Protein AF-0000000065937817 (afdb_homodimer)

Organism: Escherichia coli (strain K12) (NCBI:txid83333)

Foldseek 3Di:
DPPDDDDDDLQSVLVVLVVLCVVVVHDLCRLCVQQPHDSVLNVCSNVPVPPPDPVSVVSSCVSSVHDDDDDDPPPPPVPPPPPPPPPD/DPPDDDDDDLQSVLVVLVVLCVVVVHDLCRLCVQQPHDSVLNVCSNVPVPPPDPVSVVSSCVSSVHDDDDDDPPPPVVPPPPPPPPPD

Nearest PDB structures (foldseek):
  4z59-assembly1_A  TM=9.843E-01  e=5.035E-10  Escherichia coli K-12
  5k98-assembly1_P  TM=9.706E-01  e=3.569E-10  Escherichia coli MP020980.2
  3dnv-assembly1_B  TM=9.697E-01  e=7.102E-10  Escherichia coli K-12
  2wiu-assembly1_B  TM=1.007E+00  e=3.537E-09  Escherichia coli
  2wiu-assembly1_D  TM=9.731E-01  e=3.967E-09  Escherichia coli

Secondary structure (DSSP, 8-state):
---PPPB-SHHHHHHHHHHHHHHTT--HHHHHHHHT--HHHHHHHHH-GGG-BHHHHHHHHHHTTEEEEEEESS--------------/---PPPB-SHHHHHHHHHHHHHHTT--HHHHHHHHT--HHHHHHHHH-GGG-BHHHHHHHHHHTTEEEEEEESS--------------

InterPro domains:
  IPR001387 Cro/C1-type, helix-turn-helix domain [PF01381] (18-69)
  IPR001387 Cro/C1-type, helix-turn-helix domain [PS50943] (17-71)
  IPR001387 Cro/C1-type, helix-turn-helix domain [SM00530] (16-71)
  IPR001387 Cro/C1-type, helix-turn-helix domain [cd00093] (14-69)
  IPR010982 Lambda repressor-like, DNA-binding domain superfamily [G3DSA:1.10.260.40] (1-88)
  IPR010982 Lambda repressor-like, DNA-binding domain superfamily [SSF47413] (5-70)

Solvent-accessible surface area (backbone atoms only — not comparable to full-atom values): 9861 Å² total; per-residue (Å²): 127,80,79,50,62,78,35,80,42,44,65,54,45,26,50,53,50,49,48,52,39,50,73,70,68,46,50,58,57,58,47,19,58,70,68,70,49,55,39,64,58,49,50,40,32,59,74,51,28,48,75,36,27,35,52,58,48,44,52,52,36,50,60,69,50,36,29,31,32,55,36,65,48,74,65,61,57,66,74,68,72,69,69,68,72,70,76,118,125,82,78,50,62,79,36,80,44,44,66,54,45,27,50,55,53,49,49,51,39,49,74,70,67,45,49,58,57,58,49,20,58,72,69,70,50,55,40,64,58,48,50,41,33,60,74,52,28,48,75,36,27,34,52,58,49,42,52,52,37,48,60,69,50,35,29,31,30,53,37,66,49,74,65,61,56,66,73,68,72,69,70,68,71,71,75,118

Radius of gyration: 18.85 Å; Cα contacts (8 Å, |Δi|>4): 219; chains: 2; bounding box: 55×44×61 Å

GO terms:
  GO:0000976 transcription cis-regulatory region binding (F, IPI)
  GO:0001217 DNA-binding transcription repressor activity (F, IPI)
  GO:0032993 protein-DNA complex (C, IPI)
  GO:0043565 sequence-specific DNA binding (F, EXP)
  GO:0032993 protein-DNA complex (C, EXP)
  GO:0005515 protein binding (F, IPI)
  GO:0001046 core promoter sequence-specific DNA binding (F, IDA)
  GO:0045892 negative regulation of DNA-templated transcription (P, IDA)
  GO:0042803 protein homodimerization activity (F, IDA)
  GO:0043565 sequence-specific DNA binding (F, IDA)
  GO:0006351 DNA-templated transcription (P, IDA)
  GO:0040008 regulation of growth (P, IDA)
  GO:0006355 regulation of DNA-templated transcription (P, IDA)

pLDDT: mean 85.79, std 21.93, range [28.55, 98.75]

Sequence (176 aa):
MMSFQKIYSPTQLANAMKLVRQQNGWTQSELAKKIGIKQATISNFENNPDNTTLTTFFKILQSLELSMTLCDAKNASPESTEQQNLEWMMSFQKIYSPTQLANAMKLVRQQNGWTQSELAKKIGIKQATISNFENNPDNTTLTTFFKILQSLELSMTLCDAKNASPESTEQQNLEW

Structure (mmCIF, N/CA/C/O backbone):
data_AF-0000000065937817-model_v1
#
loop_
_entity.id
_entity.type
_entity.pdbx_description
1 polymer 'Antitoxin HipB'
#
loop_
_atom_site.group_PDB
_atom_site.id
_atom_site.type_symbol
_atom_site.label_atom_id
_atom_site.label_alt_id
_atom_site.label_comp_id
_atom_site.label_asym_id
_atom_site.label_entity_id
_atom_site.label_seq_id
_atom_site.pdbx_PDB_ins_code
_atom_site.Cartn_x
_atom_site.Cartn_y
_atom_site.Cartn_z
_atom_site.occupancy
_atom_site.B_iso_or_equiv
_atom_site.auth_seq_id
_atom_site.auth_comp_id
_atom_site.auth_asym_id
_atom_site.auth_atom_id
_atom_site.pdbx_PDB_model_num
ATOM 1 N N . MET A 1 1 ? -9.531 5.324 17.219 1 45.44 1 MET A N 1
ATOM 2 C CA . MET A 1 1 ? -8.773 4.379 16.406 1 45.44 1 MET A CA 1
ATOM 3 C C . MET A 1 1 ? -9.375 4.27 15.008 1 45.44 1 MET A C 1
ATOM 5 O O . MET A 1 1 ? -10.562 4.012 14.859 1 45.44 1 MET A O 1
ATOM 9 N N . MET A 1 2 ? -8.68 4.992 14.109 1 55.31 2 MET A N 1
ATOM 10 C CA . MET A 1 2 ? -9.406 5.027 12.844 1 55.31 2 MET A CA 1
ATOM 11 C C . MET A 1 2 ? -9.547 3.627 12.258 1 55.31 2 MET A C 1
ATOM 13 O O . MET A 1 2 ? -8.594 2.844 12.273 1 55.31 2 MET A O 1
ATOM 17 N N . SER A 1 3 ? -10.672 3.039 12.312 1 64.31 3 SER A N 1
ATOM 18 C CA . SER A 1 3 ? -11.008 1.802 11.625 1 64.31 3 SER A CA 1
ATOM 19 C C . SER A 1 3 ? -10.945 1.981 10.109 1 64.31 3 SER A C 1
ATOM 21 O O . SER A 1 3 ? -11.688 2.789 9.539 1 64.31 3 SER A O 1
ATOM 23 N N . PHE A 1 4 ? -9.844 1.583 9.641 1 75.31 4 PHE A N 1
ATOM 24 C CA . PHE A 1 4 ? -9.773 1.746 8.195 1 75.31 4 PHE A CA 1
ATOM 25 C C . PHE A 1 4 ? -10.398 0.553 7.484 1 75.31 4 PHE A C 1
ATOM 27 O O . PHE A 1 4 ? -10.266 -0.586 7.938 1 75.31 4 PHE A O 1
ATOM 34 N N . GLN A 1 5 ? -11.148 0.955 6.543 1 88.69 5 GLN A N 1
ATOM 35 C CA . GLN A 1 5 ? -11.75 -0.049 5.672 1 88.69 5 GLN A CA 1
ATOM 36 C C . GLN A 1 5 ? -10.711 -0.67 4.746 1 88.69 5 GLN A C 1
ATOM 38 O O . GLN A 1 5 ? -9.609 -0.133 4.59 1 88.69 5 GLN A O 1
ATOM 43 N N . LYS A 1 6 ? -11.133 -1.835 4.27 1 94.75 6 LYS A N 1
ATOM 44 C CA . LYS A 1 6 ? -10.281 -2.484 3.277 1 94.75 6 LYS A CA 1
ATOM 45 C C . LYS A 1 6 ? -10.117 -1.606 2.041 1 94.75 6 LYS A C 1
ATOM 47 O O . LYS A 1 6 ? -11.07 -0.965 1.593 1 94.75 6 LYS A O 1
ATOM 52 N N . ILE A 1 7 ? -9.031 -1.596 1.53 1 97.56 7 ILE A N 1
ATOM 53 C CA . ILE A 1 7 ? -8.664 -0.769 0.385 1 97.56 7 ILE A CA 1
ATOM 54 C C . ILE A 1 7 ? -8.344 -1.66 -0.812 1 97.56 7 ILE A C 1
ATOM 56 O O . ILE A 1 7 ? -7.578 -2.621 -0.688 1 97.56 7 ILE A O 1
ATOM 60 N N . TYR A 1 8 ? -8.859 -1.207 -1.985 1 96.19 8 TYR A N 1
ATOM 61 C CA . TYR A 1 8 ? -8.742 -2.123 -3.115 1 96.19 8 TYR A CA 1
ATOM 62 C C . TYR A 1 8 ? -8.133 -1.424 -4.324 1 96.19 8 TYR A C 1
ATOM 64 O O . TYR A 1 8 ? -7.855 -2.062 -5.344 1 96.19 8 TYR A O 1
ATOM 72 N N . SER A 1 9 ? -7.996 -0.104 -4.188 1 97.75 9 SER A N 1
ATOM 73 C CA . SER A 1 9 ? -7.496 0.649 -5.336 1 97.75 9 SER A CA 1
ATOM 74 C C . SER A 1 9 ? -6.637 1.829 -4.891 1 97.75 9 SER A C 1
ATOM 76 O O . SER A 1 9 ? -6.73 2.273 -3.742 1 97.75 9 SER A O 1
ATOM 78 N N . PRO A 1 10 ? -5.82 2.324 -5.852 1 98.56 10 PRO A N 1
ATOM 79 C CA . PRO A 1 10 ? -5.012 3.502 -5.52 1 98.56 10 PRO A CA 1
ATOM 80 C C . PRO A 1 10 ? -5.863 4.699 -5.098 1 98.56 10 PRO A C 1
ATOM 82 O O . PRO A 1 10 ? -5.508 5.414 -4.156 1 98.56 10 PRO A O 1
ATOM 85 N N . THR A 1 11 ? -6.949 4.867 -5.797 1 98.12 11 THR A N 1
ATOM 86 C CA . THR A 1 11 ? -7.812 6.004 -5.492 1 98.12 11 THR A CA 1
ATOM 87 C C . THR A 1 11 ? -8.383 5.883 -4.082 1 98.12 11 THR A C 1
ATOM 89 O O . THR A 1 11 ? -8.422 6.859 -3.334 1 98.12 11 THR A O 1
ATOM 92 N N . GLN A 1 12 ? -8.867 4.707 -3.75 1 97.44 12 GLN A N 1
ATOM 93 C CA . GLN A 1 12 ? -9.352 4.48 -2.391 1 97.44 12 GLN A CA 1
ATOM 94 C C . GLN A 1 12 ? -8.266 4.777 -1.363 1 97.44 12 GLN A C 1
ATOM 96 O O . GLN A 1 12 ? -8.531 5.367 -0.317 1 97.44 12 GLN A O 1
ATOM 101 N N . LEU A 1 13 ? -7.094 4.359 -1.655 1 98.31 13 LEU A N 1
ATOM 102 C CA . LEU A 1 13 ? -5.953 4.57 -0.771 1 98.31 13 LEU A CA 1
ATOM 103 C C . LEU A 1 13 ? -5.68 6.062 -0.586 1 98.31 13 LEU A C 1
ATOM 105 O O . LEU A 1 13 ? -5.559 6.539 0.544 1 98.31 13 LEU A O 1
ATOM 109 N N . ALA A 1 14 ? -5.586 6.742 -1.628 1 98.44 14 ALA A N 1
ATOM 110 C CA . ALA A 1 14 ? -5.312 8.172 -1.591 1 98.44 14 ALA A CA 1
ATOM 111 C C . ALA A 1 14 ? -6.391 8.922 -0.809 1 98.44 14 ALA A C 1
ATOM 113 O O . ALA A 1 14 ? -6.086 9.82 -0.021 1 98.44 14 ALA A O 1
ATOM 114 N N . ASN A 1 15 ? -7.598 8.555 -1.05 1 97.44 15 ASN A N 1
ATOM 115 C CA . ASN A 1 15 ? -8.703 9.188 -0.347 1 97.44 15 ASN A CA 1
ATOM 116 C C . ASN A 1 15 ? -8.625 8.961 1.158 1 97.44 15 ASN A C 1
ATOM 118 O O . ASN A 1 15 ? -8.852 9.875 1.946 1 97.44 15 ASN A O 1
ATOM 122 N N . ALA A 1 16 ? -8.367 7.73 1.528 1 97.31 16 ALA A N 1
ATOM 123 C CA . ALA A 1 16 ? -8.234 7.398 2.945 1 97.31 16 ALA A CA 1
ATOM 124 C C . ALA A 1 16 ? -7.129 8.219 3.598 1 97.31 16 ALA A C 1
ATOM 126 O O . ALA A 1 16 ? -7.305 8.742 4.699 1 97.31 16 ALA A O 1
ATOM 127 N N . MET A 1 17 ? -6.031 8.344 2.957 1 97.88 17 MET A N 1
ATOM 128 C CA . MET A 1 17 ? -4.895 9.07 3.512 1 97.88 17 MET A CA 1
ATOM 129 C C . MET A 1 17 ? -5.168 10.57 3.547 1 97.88 17 MET A C 1
ATOM 131 O O . MET A 1 17 ? -4.75 11.258 4.477 1 97.88 17 MET A O 1
ATOM 135 N N . LYS A 1 18 ? -5.816 11.016 2.537 1 97.88 18 LYS A N 1
ATOM 136 C CA . LYS A 1 18 ? -6.25 12.406 2.543 1 97.88 18 LYS A CA 1
ATOM 137 C C . LYS A 1 18 ? -7.145 12.695 3.746 1 97.88 18 LYS A C 1
ATOM 139 O O . LYS A 1 18 ? -6.977 13.719 4.418 1 97.88 18 LYS A O 1
ATOM 144 N N . LEU A 1 19 ? -8.047 11.812 3.98 1 96.94 19 LEU A N 1
ATOM 145 C CA . LEU A 1 19 ? -8.953 11.969 5.113 1 96.94 19 LEU A CA 1
ATOM 146 C C . LEU A 1 19 ? -8.172 12.039 6.422 1 96.94 19 LEU A C 1
ATOM 148 O O . LEU A 1 19 ? -8.477 12.859 7.289 1 96.94 19 LEU A O 1
ATOM 152 N N . VAL A 1 20 ? -7.227 11.219 6.574 1 96.69 20 VAL A N 1
ATOM 153 C CA . VAL A 1 20 ? -6.406 11.219 7.781 1 96.69 20 VAL A CA 1
ATOM 154 C C . VAL A 1 20 ? -5.668 12.547 7.914 1 96.69 20 VAL A C 1
ATOM 156 O O . VAL A 1 20 ? -5.605 13.125 9 1 96.69 20 VAL A O 1
ATOM 159 N N . ARG A 1 21 ? -5.102 12.93 6.785 1 97.44 21 ARG A N 1
ATOM 160 C CA . ARG A 1 21 ? -4.414 14.219 6.816 1 97.44 21 ARG A CA 1
ATOM 161 C C . ARG A 1 21 ? -5.344 15.32 7.316 1 97.44 21 ARG A C 1
ATOM 163 O O . ARG A 1 21 ? -4.969 16.109 8.18 1 97.44 21 ARG A O 1
ATOM 170 N N . GLN A 1 22 ? -6.504 15.336 6.742 1 97.56 22 GLN A N 1
ATOM 171 C CA . GLN A 1 22 ? -7.488 16.359 7.078 1 97.56 22 GLN A CA 1
ATOM 172 C C . GLN A 1 22 ? -7.934 16.234 8.531 1 97.56 22 GLN A C 1
ATOM 174 O O . GLN A 1 22 ? -8.125 17.234 9.219 1 97.56 22 GLN A O 1
ATOM 179 N N . GLN A 1 23 ? -8.125 15.055 9 1 96.12 23 GLN A N 1
ATOM 180 C CA . GLN A 1 23 ? -8.516 14.805 10.383 1 96.12 23 GLN A CA 1
ATOM 181 C C . GLN A 1 23 ? -7.457 15.312 11.352 1 96.12 23 GLN A C 1
ATOM 183 O O . GLN A 1 23 ? -7.777 15.727 12.469 1 96.12 23 GLN A O 1
ATOM 188 N N . ASN A 1 24 ? -6.266 15.258 10.906 1 95.56 24 ASN A N 1
ATOM 189 C CA . ASN A 1 24 ? -5.16 15.773 11.711 1 95.56 24 ASN A CA 1
ATOM 190 C C . ASN A 1 24 ? -5.059 17.297 11.625 1 95.56 24 ASN A C 1
ATOM 192 O O . ASN A 1 24 ? -4.223 17.906 12.289 1 95.56 24 ASN A O 1
ATOM 196 N N . GLY A 1 25 ? -5.828 17.812 10.742 1 97.38 25 GLY A N 1
ATOM 197 C CA . GLY A 1 25 ? -5.832 19.25 10.578 1 97.38 25 GLY A CA 1
ATOM 198 C C . GLY A 1 25 ? -4.656 19.766 9.773 1 97.38 25 GLY A C 1
ATOM 199 O O . GLY A 1 25 ? -4.273 20.938 9.891 1 97.38 25 GLY A O 1
ATOM 200 N N . TRP A 1 26 ? -4.02 19.016 9.047 1 97.88 26 TRP A N 1
ATOM 201 C CA . TRP A 1 26 ? -2.83 19.391 8.289 1 97.88 26 TRP A CA 1
ATOM 202 C C . TRP A 1 26 ? -3.193 19.766 6.852 1 97.88 26 TRP A C 1
ATOM 204 O O . TRP A 1 26 ? -4.051 19.125 6.238 1 97.88 26 TRP A O 1
ATOM 214 N N . THR A 1 27 ? -2.527 20.781 6.355 1 98.19 27 THR A N 1
ATOM 215 C CA . THR A 1 27 ? -2.529 21.062 4.922 1 98.19 27 THR A CA 1
ATOM 216 C C . THR A 1 27 ? -1.538 20.156 4.195 1 98.19 27 THR A C 1
ATOM 218 O O . THR A 1 27 ? -0.757 19.438 4.828 1 98.19 27 THR A O 1
ATOM 221 N N . GLN A 1 28 ? -1.671 20.172 2.861 1 98.19 28 GLN A N 1
ATOM 222 C CA . GLN A 1 28 ? -0.693 19.422 2.078 1 98.19 28 GLN A CA 1
ATOM 223 C C . GLN A 1 28 ? 0.724 19.922 2.344 1 98.19 28 GLN A C 1
ATOM 225 O O . GLN A 1 28 ? 1.659 19.125 2.451 1 98.19 28 GLN A O 1
ATOM 230 N N . SER A 1 29 ? 0.838 21.25 2.449 1 98 29 SER A N 1
ATOM 231 C CA . SER A 1 29 ? 2.139 21.875 2.697 1 98 29 SER A CA 1
ATOM 232 C C . SER A 1 29 ? 2.693 21.453 4.059 1 98 29 SER A C 1
ATOM 234 O O . SER A 1 29 ? 3.879 21.141 4.18 1 98 29 SER A O 1
ATOM 236 N N . GLU A 1 30 ? 1.878 21.484 5.02 1 97.75 30 GLU A N 1
ATOM 237 C CA . GLU A 1 30 ? 2.293 21.094 6.367 1 97.75 30 GLU A CA 1
ATOM 238 C C . GLU A 1 30 ? 2.723 19.625 6.406 1 97.75 30 GLU A C 1
ATOM 240 O O . GLU A 1 30 ? 3.729 19.281 7.031 1 97.75 30 GLU A O 1
ATOM 245 N N . LEU A 1 31 ? 1.983 18.812 5.77 1 97.62 31 LEU A N 1
ATOM 246 C CA . LEU A 1 31 ? 2.332 17.406 5.703 1 97.62 31 LEU A CA 1
ATOM 247 C C . LEU A 1 31 ? 3.67 17.203 4.996 1 97.62 31 LEU A C 1
ATOM 249 O O . LEU A 1 31 ? 4.516 16.438 5.461 1 97.62 31 LEU A O 1
ATOM 253 N N . ALA A 1 32 ? 3.844 17.781 3.863 1 97.12 32 ALA A N 1
ATOM 254 C CA . ALA A 1 32 ? 5.062 17.672 3.062 1 97.12 32 ALA A CA 1
ATOM 255 C C . ALA A 1 32 ? 6.289 18.078 3.873 1 97.12 32 ALA A C 1
ATOM 257 O O . ALA A 1 32 ? 7.328 17.422 3.807 1 97.12 32 ALA A O 1
ATOM 258 N N . LYS A 1 33 ? 6.156 19.062 4.668 1 96.19 33 LYS A N 1
ATOM 259 C CA . LYS A 1 33 ? 7.25 19.609 5.465 1 96.19 33 LYS A CA 1
ATOM 260 C C . LYS A 1 33 ? 7.691 18.609 6.539 1 96.19 33 LYS A C 1
ATOM 262 O O . LYS A 1 33 ? 8.875 18.531 6.867 1 96.19 33 LYS A O 1
ATOM 267 N N . LYS A 1 34 ? 6.824 17.844 6.992 1 93.38 34 LYS A N 1
ATOM 268 C CA . LYS A 1 34 ? 7.105 16.891 8.062 1 93.38 34 LYS A CA 1
ATOM 269 C C . LYS A 1 34 ? 8.188 15.898 7.648 1 93.38 34 LYS A C 1
ATOM 271 O O . LYS A 1 34 ? 8.969 15.438 8.477 1 93.38 34 LYS A O 1
ATOM 276 N N . ILE A 1 35 ? 8.258 15.586 6.418 1 90.12 35 ILE A N 1
ATOM 277 C CA . ILE A 1 35 ? 9.203 14.555 6 1 90.12 35 ILE A CA 1
ATOM 278 C C . ILE A 1 35 ? 10.109 15.109 4.895 1 90.12 35 ILE A C 1
ATOM 280 O O . ILE A 1 35 ? 10.82 14.352 4.23 1 90.12 35 ILE A O 1
ATOM 284 N N . GLY A 1 36 ? 10 16.281 4.641 1 94.56 36 GLY A N 1
ATOM 285 C CA . GLY A 1 36 ? 10.938 16.938 3.736 1 94.56 36 GLY A CA 1
ATOM 286 C C . GLY A 1 36 ? 10.672 16.625 2.275 1 94.56 36 GLY A C 1
ATOM 287 O O . GLY A 1 36 ? 11.602 16.375 1.509 1 94.56 36 GLY A O 1
ATOM 288 N N . ILE A 1 37 ? 9.461 16.531 1.868 1 93.44 37 ILE A N 1
ATOM 289 C CA . ILE A 1 37 ? 9.125 16.359 0.459 1 93.44 37 ILE A CA 1
ATOM 290 C C . ILE A 1 37 ? 8.359 17.562 -0.053 1 93.44 37 ILE A C 1
ATOM 292 O O . ILE A 1 37 ? 8.055 18.484 0.713 1 93.44 37 ILE A O 1
ATOM 296 N N . LYS A 1 38 ? 8.164 17.625 -1.333 1 96.56 38 LYS A N 1
ATOM 297 C CA . LYS A 1 38 ? 7.461 18.75 -1.938 1 96.56 38 LYS A CA 1
ATOM 298 C C . LYS A 1 38 ? 5.949 18.609 -1.778 1 96.56 38 LYS A C 1
ATOM 300 O O . LYS A 1 38 ? 5.406 17.516 -1.909 1 96.56 38 LYS A O 1
ATOM 305 N N . GLN A 1 39 ? 5.324 19.766 -1.534 1 97.56 39 GLN A N 1
ATOM 306 C CA . GLN A 1 39 ? 3.865 19.812 -1.479 1 97.56 39 GLN A CA 1
ATOM 307 C C . GLN A 1 39 ? 3.248 19.25 -2.752 1 97.56 39 GLN A C 1
ATOM 309 O O . GLN A 1 39 ? 2.211 18.578 -2.699 1 97.56 39 GLN A O 1
ATOM 314 N N . ALA A 1 40 ? 3.887 19.453 -3.836 1 98 40 ALA A N 1
ATOM 315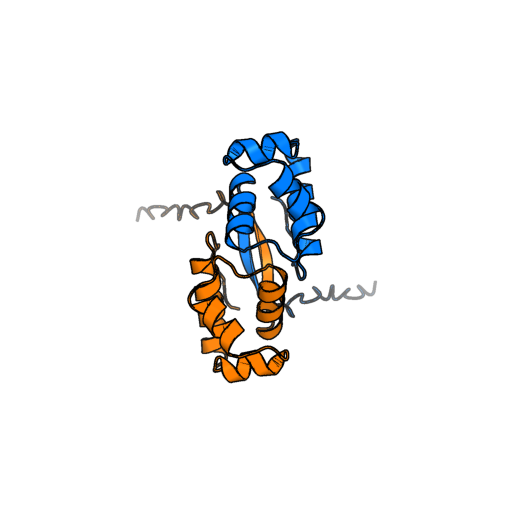 C CA . ALA A 1 40 ? 3.391 18.969 -5.121 1 98 40 ALA A CA 1
ATOM 316 C C . ALA A 1 40 ? 3.316 17.438 -5.145 1 98 40 ALA A C 1
ATOM 318 O O . ALA A 1 40 ? 2.426 16.859 -5.777 1 98 40 ALA A O 1
ATOM 319 N N . THR A 1 41 ? 4.227 16.797 -4.523 1 97.69 41 THR A N 1
ATOM 320 C CA . THR A 1 41 ? 4.234 15.336 -4.441 1 97.69 41 THR A CA 1
ATOM 321 C C . THR A 1 41 ? 2.994 14.828 -3.715 1 97.69 41 THR A C 1
ATOM 323 O O . THR A 1 41 ? 2.346 13.883 -4.172 1 97.69 41 THR A O 1
ATOM 326 N N . ILE A 1 42 ? 2.666 15.508 -2.66 1 98.12 42 ILE A N 1
ATOM 327 C CA . ILE A 1 42 ? 1.475 15.156 -1.898 1 98.12 42 ILE A CA 1
ATOM 328 C C . ILE A 1 42 ? 0.229 15.383 -2.75 1 98.12 42 ILE A C 1
ATOM 330 O O . ILE A 1 42 ? -0.645 14.516 -2.834 1 98.12 42 ILE A O 1
ATOM 334 N N . SER A 1 43 ? 0.185 16.531 -3.287 1 98.25 43 SER A N 1
ATOM 335 C CA . SER A 1 43 ? -0.949 16.875 -4.137 1 98.25 43 SER A CA 1
ATOM 336 C C . SER A 1 43 ? -1.121 15.867 -5.27 1 98.25 43 SER A C 1
ATOM 338 O O . SER A 1 43 ? -2.234 15.406 -5.531 1 98.25 43 SER A O 1
ATOM 340 N N . ASN A 1 44 ? -0.046 15.508 -5.938 1 98.06 44 ASN A N 1
ATOM 341 C CA . ASN A 1 44 ? -0.095 14.531 -7.023 1 98.06 44 ASN A CA 1
ATOM 342 C C . ASN A 1 44 ? -0.59 13.172 -6.535 1 98.06 44 ASN A C 1
ATOM 344 O O . ASN A 1 44 ? -1.401 12.531 -7.203 1 98.06 44 ASN A O 1
ATOM 348 N N . PHE A 1 45 ? -0.156 12.836 -5.438 1 98.56 45 PHE A N 1
ATOM 349 C CA . PHE A 1 45 ? -0.602 11.578 -4.852 1 98.56 45 PHE A CA 1
ATOM 350 C C . PHE A 1 45 ? -2.104 11.602 -4.59 1 98.56 45 PHE A C 1
ATOM 352 O O . PHE A 1 45 ? -2.816 10.664 -4.945 1 98.56 45 PHE A O 1
ATOM 359 N N . GLU A 1 46 ? -2.559 12.656 -4.004 1 98.31 46 GLU A N 1
ATOM 360 C CA . GLU A 1 46 ? -3.961 12.727 -3.605 1 98.31 46 GLU A CA 1
ATOM 361 C C . GLU A 1 46 ? -4.875 12.836 -4.82 1 98.31 46 GLU A C 1
ATOM 363 O O . GLU A 1 46 ? -6.016 12.367 -4.789 1 98.31 46 GLU A O 1
ATOM 368 N N . ASN A 1 47 ? -4.375 13.352 -5.852 1 98 47 ASN A N 1
ATOM 369 C CA . ASN A 1 47 ? -5.207 13.586 -7.027 1 98 47 ASN A CA 1
ATOM 370 C C . ASN A 1 47 ? -4.992 12.516 -8.094 1 98 47 ASN A C 1
ATOM 372 O O . ASN A 1 47 ? -5.922 12.164 -8.82 1 98 47 ASN A O 1
ATOM 376 N N . ASN A 1 48 ? -3.742 12.062 -8.258 1 98.19 48 ASN A N 1
ATOM 377 C CA . ASN A 1 48 ? -3.342 11.078 -9.258 1 98.19 48 ASN A CA 1
ATOM 378 C C . ASN A 1 48 ? -2.443 10 -8.656 1 98.19 48 ASN A C 1
ATOM 380 O O . ASN A 1 48 ? -1.283 9.867 -9.047 1 98.19 48 ASN A O 1
ATOM 384 N N . PRO A 1 49 ? -3.006 9.117 -7.949 1 98.56 49 PRO A N 1
ATOM 385 C CA . PRO A 1 49 ? -2.186 8.195 -7.16 1 98.56 49 PRO A CA 1
ATOM 386 C C . PRO A 1 49 ? -1.591 7.07 -8.008 1 98.56 49 PRO A C 1
ATOM 388 O O . PRO A 1 49 ? -0.641 6.41 -7.578 1 98.56 49 PRO A O 1
ATOM 391 N N . ASP A 1 50 ? -2.049 6.91 -9.188 1 98.19 50 ASP A N 1
ATOM 392 C CA . ASP A 1 50 ? -1.771 5.711 -9.977 1 98.19 50 ASP A CA 1
ATOM 393 C C . ASP A 1 50 ? -0.27 5.531 -10.188 1 98.19 50 ASP A C 1
ATOM 395 O O . ASP A 1 50 ? 0.253 4.422 -10.047 1 98.19 50 ASP A O 1
ATOM 399 N N . ASN A 1 51 ? 0.405 6.582 -10.484 1 97.31 51 ASN A N 1
ATOM 400 C CA . ASN A 1 51 ? 1.806 6.488 -10.883 1 97.31 51 ASN A CA 1
ATOM 401 C C . ASN A 1 51 ? 2.74 6.77 -9.711 1 97.31 51 ASN A C 1
ATOM 403 O O . ASN A 1 51 ? 3.955 6.875 -9.891 1 97.31 51 ASN A O 1
ATOM 407 N N . THR A 1 52 ? 2.176 6.93 -8.562 1 98.5 52 THR A N 1
ATOM 408 C CA . THR A 1 52 ? 2.99 7.094 -7.363 1 98.5 52 THR A CA 1
ATOM 409 C C . THR A 1 52 ? 3.781 5.824 -7.066 1 98.5 52 THR A C 1
ATOM 411 O O . THR A 1 52 ? 3.25 4.715 -7.18 1 98.5 52 THR A O 1
ATOM 414 N N . THR A 1 53 ? 5.07 6.004 -6.793 1 98.44 53 THR A N 1
ATOM 415 C CA . THR A 1 53 ? 5.906 4.852 -6.48 1 98.44 53 THR A CA 1
ATOM 416 C C . THR A 1 53 ? 5.699 4.406 -5.035 1 98.44 53 THR A C 1
ATOM 418 O O . THR A 1 53 ? 5.203 5.176 -4.211 1 98.44 53 THR A O 1
ATOM 421 N N . LEU A 1 54 ? 6.129 3.182 -4.777 1 98.75 54 LEU A N 1
ATOM 422 C CA . LEU A 1 54 ? 6.023 2.666 -3.416 1 98.75 54 LEU A CA 1
ATOM 423 C C . LEU A 1 54 ? 6.91 3.457 -2.461 1 98.75 54 LEU A C 1
ATOM 425 O O . LEU A 1 54 ? 6.562 3.645 -1.294 1 98.75 54 LEU A O 1
ATOM 429 N N . THR A 1 55 ? 8.016 3.932 -2.924 1 98 55 THR A N 1
ATOM 430 C CA . THR A 1 55 ? 8.883 4.766 -2.098 1 98 55 THR A CA 1
ATOM 431 C C . THR A 1 55 ? 8.148 6.023 -1.646 1 98 55 THR A C 1
ATOM 433 O O . THR A 1 55 ? 8.133 6.344 -0.455 1 98 55 THR A O 1
ATOM 436 N N . THR A 1 56 ? 7.555 6.727 -2.541 1 97.69 56 THR A N 1
ATOM 437 C CA . THR A 1 56 ? 6.816 7.941 -2.225 1 97.69 56 THR A CA 1
ATOM 438 C C . THR A 1 56 ? 5.637 7.637 -1.305 1 97.69 56 THR A C 1
ATOM 440 O O . THR A 1 56 ? 5.41 8.344 -0.322 1 97.69 56 THR A O 1
ATOM 443 N N . PHE A 1 57 ? 4.945 6.578 -1.607 1 98.56 57 PHE A N 1
ATOM 444 C CA . PHE A 1 57 ? 3.801 6.148 -0.813 1 98.56 57 PHE A CA 1
ATOM 445 C C . PHE A 1 57 ? 4.199 5.938 0.643 1 98.56 57 PHE A C 1
ATOM 447 O O . PHE A 1 57 ? 3.561 6.469 1.551 1 98.56 57 PHE A O 1
ATOM 454 N N . PHE A 1 58 ? 5.215 5.234 0.833 1 98 58 PHE A N 1
ATOM 455 C CA . PHE A 1 58 ? 5.605 4.922 2.203 1 98 58 PHE A CA 1
ATOM 456 C C . PHE A 1 58 ? 6.109 6.168 2.92 1 98 58 PHE A C 1
ATOM 458 O O . PHE A 1 58 ? 5.93 6.309 4.133 1 98 58 PHE A O 1
ATOM 465 N N . LYS A 1 59 ? 6.699 7.082 2.254 1 97.19 59 LYS A N 1
ATOM 466 C CA . LYS A 1 59 ? 7.086 8.352 2.869 1 97.19 59 LYS A CA 1
ATOM 467 C C . LYS A 1 59 ? 5.867 9.109 3.371 1 97.19 59 LYS A C 1
ATOM 469 O O . LYS A 1 59 ? 5.867 9.633 4.488 1 97.19 59 LYS A O 1
ATOM 474 N N . ILE A 1 60 ? 4.91 9.18 2.545 1 97.94 60 ILE A N 1
ATOM 475 C CA . ILE A 1 60 ? 3.689 9.875 2.932 1 97.94 60 ILE A CA 1
ATOM 476 C C . ILE A 1 60 ? 3.016 9.141 4.086 1 97.94 60 ILE A C 1
ATOM 478 O O . ILE A 1 60 ? 2.555 9.766 5.047 1 97.94 60 ILE A O 1
ATOM 482 N N . LEU A 1 61 ? 2.959 7.844 3.945 1 97.5 61 LEU A N 1
ATOM 483 C CA . LEU A 1 61 ? 2.389 7.004 4.992 1 97.5 61 LEU A CA 1
ATOM 484 C C . LEU A 1 61 ? 3.051 7.281 6.336 1 97.5 61 LEU A C 1
ATOM 486 O O . LEU A 1 61 ? 2.367 7.457 7.344 1 97.5 61 LEU A O 1
ATOM 490 N N . GLN A 1 62 ? 4.312 7.34 6.332 1 94.19 62 GLN A N 1
ATOM 491 C CA . GLN A 1 62 ? 5.094 7.617 7.531 1 94.19 62 GLN A CA 1
ATOM 492 C C . GLN A 1 62 ? 4.797 9.008 8.078 1 94.19 62 GLN A C 1
ATOM 494 O O . GLN A 1 62 ? 4.664 9.195 9.289 1 94.19 62 GLN A O 1
ATOM 499 N N . SER A 1 63 ? 4.676 9.922 7.238 1 94.31 63 SER A N 1
ATOM 500 C CA . SER A 1 63 ? 4.414 11.297 7.637 1 94.31 63 SER A CA 1
ATOM 501 C C . SER A 1 63 ? 3.072 11.422 8.352 1 94.31 63 SER A C 1
ATOM 503 O O . SER A 1 63 ? 2.891 12.305 9.188 1 94.31 63 SER A O 1
ATOM 505 N N . LEU A 1 64 ? 2.205 10.523 8.078 1 96.38 64 LEU A N 1
ATOM 506 C CA . LEU A 1 64 ? 0.871 10.531 8.664 1 96.38 64 LEU A CA 1
ATOM 507 C C . LEU A 1 64 ? 0.822 9.656 9.914 1 96.38 64 LEU A C 1
ATOM 509 O O . LEU A 1 64 ? -0.247 9.453 10.492 1 96.38 64 LEU A O 1
ATOM 513 N N . GLU A 1 65 ? 1.951 9.062 10.258 1 94.19 65 GLU A N 1
ATOM 514 C CA . GLU A 1 65 ? 2.072 8.172 11.406 1 94.19 65 GLU A CA 1
ATOM 515 C C . GLU A 1 65 ? 1.17 6.953 11.266 1 94.19 65 GLU A C 1
ATOM 517 O O . GLU A 1 65 ? 0.507 6.547 12.219 1 94.19 65 GLU A O 1
ATOM 522 N N . LEU A 1 66 ? 1.162 6.477 10.078 1 96.19 66 LEU A N 1
ATOM 523 C CA . LEU A 1 66 ? 0.384 5.289 9.742 1 96.19 66 LEU A CA 1
ATOM 524 C C . LEU A 1 66 ? 1.298 4.133 9.344 1 96.19 66 LEU A C 1
ATOM 526 O O . LEU A 1 66 ? 2.463 4.348 9 1 96.19 66 LEU A O 1
ATOM 530 N N . SER A 1 67 ? 0.79 2.955 9.461 1 96.44 67 SER A N 1
ATOM 531 C CA . SER A 1 67 ? 1.265 1.713 8.859 1 96.44 67 SER A CA 1
ATOM 532 C C . SER A 1 67 ? 0.147 1.004 8.102 1 96.44 67 SER A C 1
ATOM 534 O O . SER A 1 67 ? -0.941 1.558 7.93 1 96.44 67 SER A O 1
ATOM 536 N N . MET A 1 68 ? 0.496 -0.085 7.484 1 96.12 68 MET A N 1
ATOM 537 C CA . MET A 1 68 ? -0.522 -0.875 6.793 1 96.12 68 MET A CA 1
ATOM 538 C C . MET A 1 68 ? -0.355 -2.359 7.098 1 96.12 68 MET A C 1
ATOM 540 O O . MET A 1 68 ? 0.719 -2.797 7.516 1 96.12 68 MET A O 1
ATOM 544 N N . THR A 1 69 ? -1.426 -3.082 6.895 1 95.56 69 THR A N 1
ATOM 545 C CA . THR A 1 69 ? -1.413 -4.539 6.98 1 95.56 69 THR A CA 1
ATOM 546 C C . THR A 1 69 ? -2.121 -5.156 5.777 1 95.56 69 THR A C 1
ATOM 548 O O . THR A 1 69 ? -2.963 -4.512 5.148 1 95.56 69 THR A O 1
ATOM 551 N N . LEU A 1 70 ? -1.718 -6.309 5.465 1 96.25 70 LEU A N 1
ATOM 552 C CA . LEU A 1 70 ? -2.41 -7.07 4.43 1 96.25 70 LEU A CA 1
ATOM 553 C C . LEU A 1 70 ? -3.537 -7.902 5.035 1 96.25 70 LEU A C 1
ATOM 555 O O . LEU A 1 70 ? -3.477 -8.281 6.203 1 96.25 70 LEU A O 1
ATOM 559 N N . CYS A 1 71 ? -4.566 -8.094 4.215 1 93.44 71 CYS A N 1
ATOM 560 C CA . CYS A 1 71 ? -5.664 -8.953 4.645 1 93.44 71 CYS A CA 1
ATOM 561 C C . CYS A 1 71 ? -6.305 -9.656 3.451 1 93.44 71 CYS A C 1
ATOM 563 O O . CYS A 1 71 ? -6.055 -9.289 2.301 1 93.44 71 CYS A O 1
ATOM 565 N N . ASP A 1 72 ? -7.094 -10.766 3.811 1 92.44 72 ASP A N 1
ATOM 566 C CA . ASP A 1 72 ? -7.809 -11.477 2.754 1 92.44 72 ASP A CA 1
ATOM 567 C C . ASP A 1 72 ? -8.867 -10.578 2.109 1 92.44 72 ASP A C 1
ATOM 569 O O . ASP A 1 72 ? -9.594 -9.875 2.809 1 92.44 72 ASP A O 1
ATOM 573 N N . ALA A 1 73 ? -8.883 -10.648 0.822 1 90.56 73 ALA A N 1
ATOM 574 C CA . ALA A 1 73 ? -9.859 -9.812 0.123 1 90.56 73 ALA A CA 1
ATOM 575 C C . ALA A 1 73 ? -11.281 -10.297 0.394 1 90.56 73 ALA A C 1
ATOM 577 O O . ALA A 1 73 ? -12.219 -9.5 0.433 1 90.56 73 ALA A O 1
ATOM 578 N N . LYS A 1 74 ? -11.586 -11.625 0.26 1 80.94 74 LYS A N 1
ATOM 579 C CA . LYS A 1 74 ? -12.914 -12.203 0.432 1 80.94 74 LYS A CA 1
ATOM 580 C C . LYS A 1 74 ? -13.398 -12.055 1.873 1 80.94 74 LYS A C 1
ATOM 582 O O . LYS A 1 74 ? -14.602 -12.047 2.133 1 80.94 74 LYS A O 1
ATOM 587 N N . ASN A 1 75 ? -12.578 -12.094 2.797 1 59.5 75 ASN A N 1
ATOM 588 C CA . ASN A 1 75 ? -13.117 -12.227 4.145 1 59.5 75 ASN A CA 1
ATOM 589 C C . ASN A 1 75 ? -14.008 -11.047 4.52 1 59.5 75 ASN A C 1
ATOM 591 O O . ASN A 1 75 ? -14.188 -10.75 5.699 1 59.5 75 ASN A O 1
ATOM 595 N N . ALA A 1 76 ? -14.359 -10.188 3.688 1 50.47 76 ALA A N 1
ATOM 596 C CA . ALA A 1 76 ? -15.461 -9.484 4.336 1 50.47 76 ALA A CA 1
ATOM 597 C C . ALA A 1 76 ? -16.562 -10.453 4.758 1 50.47 76 ALA A C 1
ATOM 599 O O . ALA A 1 76 ? -17.281 -10.992 3.91 1 50.47 76 ALA A O 1
ATOM 600 N N . SER A 1 77 ? -16.25 -11.422 5.531 1 40.78 77 SER A N 1
ATOM 601 C CA . SER A 1 77 ? -17.469 -12.102 5.957 1 40.78 77 SER A CA 1
ATOM 602 C C . SER A 1 77 ? -18.625 -11.125 6.137 1 40.78 77 SER A C 1
ATOM 604 O O . SER A 1 77 ? -18.516 -10.18 6.918 1 40.78 77 SER A O 1
ATOM 606 N N . PRO A 1 78 ? -19.375 -10.852 5.121 1 40.94 78 PRO A N 1
ATOM 607 C CA . PRO A 1 78 ? -20.547 -10.203 5.684 1 40.94 78 PRO A CA 1
ATOM 608 C C . PRO A 1 78 ? -20.875 -10.672 7.102 1 40.94 78 PRO A C 1
ATOM 610 O O . PRO A 1 78 ? -20.781 -11.867 7.387 1 40.94 78 PRO A O 1
ATOM 613 N N . GLU A 1 79 ? -20.281 -10.164 8.047 1 36.94 79 GLU A N 1
ATOM 614 C CA . GLU A 1 79 ? -21.062 -10.461 9.25 1 36.94 79 GLU A CA 1
ATOM 615 C C . GLU A 1 79 ? -22.531 -10.672 8.914 1 36.94 79 GLU A C 1
ATOM 617 O O . GLU A 1 79 ? -23.203 -9.75 8.453 1 36.94 79 GLU A O 1
ATOM 622 N N . SER A 1 80 ? -22.766 -11.789 8.227 1 38.03 80 SER A N 1
ATOM 623 C CA . SER A 1 80 ? -24.156 -12.227 8.227 1 38.03 80 SER A CA 1
ATOM 624 C C . SER A 1 80 ? -24.859 -11.852 9.523 1 38.03 80 SER A C 1
ATOM 626 O O . SER A 1 80 ? -24.562 -12.422 10.578 1 38.03 80 SER A O 1
ATOM 628 N N . THR A 1 81 ? -25 -10.609 9.766 1 36.91 81 THR A N 1
ATOM 629 C CA . THR A 1 81 ? -26.094 -10.344 10.695 1 36.91 81 THR A CA 1
ATOM 630 C C . THR A 1 81 ? -27.234 -11.336 10.492 1 36.91 81 THR A C 1
ATOM 632 O O . THR A 1 81 ? -27.906 -11.305 9.461 1 36.91 81 THR A O 1
ATOM 635 N N . GLU A 1 82 ? -26.938 -12.68 10.672 1 36.94 82 GLU A N 1
ATOM 636 C CA . GLU A 1 82 ? -28.109 -13.516 10.969 1 36.94 82 GLU A CA 1
ATOM 637 C C . GLU A 1 82 ? -29.141 -12.75 11.789 1 36.94 82 GLU A C 1
ATOM 639 O O . GLU A 1 82 ? -28.875 -12.398 12.945 1 36.94 82 GLU A O 1
ATOM 644 N N . GLN A 1 83 ? -29.703 -11.773 11.273 1 35.31 83 GLN A N 1
ATOM 645 C CA . GLN A 1 83 ? -30.984 -11.359 11.828 1 35.31 83 GLN A CA 1
ATOM 646 C C . GLN A 1 83 ? -31.828 -12.57 12.234 1 35.31 83 GLN A C 1
ATOM 648 O O . GLN A 1 83 ? -32.25 -13.344 11.383 1 35.31 83 GLN A O 1
ATOM 653 N N . GLN A 1 84 ? -31.344 -13.445 13.141 1 38.94 84 GLN A N 1
ATOM 654 C CA . GLN A 1 84 ? -32.375 -14.227 13.844 1 38.94 84 GLN A CA 1
ATOM 655 C C . GLN A 1 84 ? -33.656 -13.438 13.992 1 38.94 84 GLN A C 1
ATOM 657 O O . GLN A 1 84 ? -33.656 -12.305 14.484 1 38.94 84 GLN A O 1
ATOM 662 N N . ASN A 1 85 ? -34.5 -13.602 12.961 1 44.22 85 ASN A N 1
ATOM 663 C CA . ASN A 1 85 ? -35.906 -13.344 13.148 1 44.22 85 ASN A CA 1
ATOM 664 C C . ASN A 1 85 ? -36.344 -13.617 14.586 1 44.22 85 ASN A C 1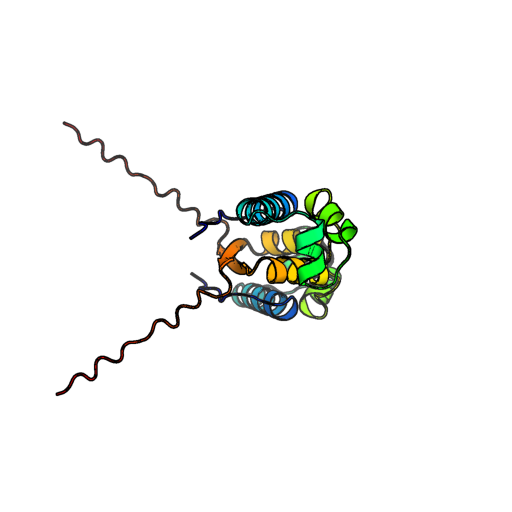
ATOM 666 O O . ASN A 1 85 ? -36.406 -14.766 15.016 1 44.22 85 ASN A O 1
ATOM 670 N N . LEU A 1 86 ? -35.844 -12.93 15.477 1 33.56 86 LEU A N 1
ATOM 671 C CA . LEU A 1 86 ? -36.625 -13 16.703 1 33.56 86 LEU A CA 1
ATOM 672 C C . LEU A 1 86 ? -38.125 -12.945 16.406 1 33.56 86 LEU A C 1
ATOM 674 O O . LEU A 1 86 ? -38.625 -11.961 15.852 1 33.56 86 LEU A O 1
ATOM 678 N N . GLU A 1 87 ? -38.531 -14.117 15.836 1 33.78 87 GLU A N 1
ATOM 679 C CA . GLU A 1 87 ? -39.969 -14.359 16 1 33.78 87 GLU A CA 1
ATOM 680 C C . GLU A 1 87 ? -40.406 -13.977 17.406 1 33.78 87 GLU A C 1
ATOM 682 O O . GLU A 1 87 ? -39.969 -14.555 18.406 1 33.78 87 GLU A O 1
ATOM 687 N N . TRP A 1 88 ? -40.438 -12.625 17.641 1 28.55 88 TRP A N 1
ATOM 688 C CA . TRP A 1 88 ? -41.594 -12.484 18.516 1 28.55 88 TRP A CA 1
ATOM 689 C C . TRP A 1 88 ? -42.875 -12.953 17.812 1 28.55 88 TRP A C 1
ATOM 691 O O . TRP A 1 88 ? -43 -12.867 16.594 1 28.55 88 TRP A O 1
ATOM 701 N N . MET B 1 1 ? -5.707 -17.859 8.555 1 45.34 1 MET B N 1
ATOM 702 C CA . MET B 1 1 ? -5.852 -16.422 8.32 1 45.34 1 MET B CA 1
ATOM 703 C C . MET B 1 1 ? -4.516 -15.703 8.484 1 45.34 1 MET B C 1
ATOM 705 O O . MET B 1 1 ? -3.863 -15.836 9.523 1 45.34 1 MET B O 1
ATOM 709 N N . MET B 1 2 ? -3.924 -15.461 7.312 1 55.03 2 MET B N 1
ATOM 710 C CA . MET B 1 2 ? -2.559 -14.984 7.527 1 55.03 2 MET B CA 1
ATOM 711 C C . MET B 1 2 ? -2.553 -13.68 8.305 1 55.03 2 MET B C 1
ATOM 713 O O . MET B 1 2 ? -3.357 -12.781 8.031 1 55.03 2 MET B O 1
ATOM 717 N N . SER B 1 3 ? -2.209 -13.688 9.523 1 64.25 3 SER B N 1
ATOM 718 C CA . SER B 1 3 ? -1.958 -12.5 10.328 1 64.25 3 SER B CA 1
ATOM 719 C C . SER B 1 3 ? -0.774 -11.703 9.789 1 64.25 3 SER B C 1
ATOM 721 O O . SER B 1 3 ? 0.349 -12.211 9.742 1 64.25 3 SER B O 1
ATOM 723 N N . PHE B 1 4 ? -1.161 -10.766 9.039 1 74.69 4 PHE B N 1
ATOM 724 C CA . PHE B 1 4 ? -0.038 -9.992 8.523 1 74.69 4 PHE B CA 1
ATOM 725 C C . PHE B 1 4 ? 0.403 -8.938 9.531 1 74.69 4 PHE B C 1
ATOM 727 O O . PHE B 1 4 ? -0.428 -8.352 10.219 1 74.69 4 PHE B O 1
ATOM 734 N N . GLN B 1 5 ? 1.671 -8.938 9.617 1 88.56 5 GLN B N 1
ATOM 735 C CA . GLN B 1 5 ? 2.291 -7.914 10.453 1 88.56 5 GLN B CA 1
ATOM 736 C C . GLN B 1 5 ? 2.209 -6.543 9.797 1 88.56 5 GLN B C 1
ATOM 738 O O . GLN B 1 5 ? 1.935 -6.438 8.594 1 88.56 5 GLN B O 1
ATOM 743 N N . LYS B 1 6 ? 2.375 -5.578 10.68 1 94.69 6 LYS B N 1
ATOM 744 C CA . LYS B 1 6 ? 2.443 -4.215 10.164 1 94.69 6 LYS B CA 1
ATOM 745 C C . LYS B 1 6 ? 3.609 -4.051 9.195 1 94.69 6 LYS B C 1
ATOM 747 O O . LYS B 1 6 ? 4.695 -4.586 9.43 1 94.69 6 LYS B O 1
ATOM 752 N N . ILE B 1 7 ? 3.418 -3.359 8.227 1 97.5 7 ILE B N 1
ATOM 753 C CA . ILE B 1 7 ? 4.391 -3.143 7.164 1 97.5 7 ILE B CA 1
ATOM 754 C C . ILE B 1 7 ? 4.809 -1.675 7.137 1 97.5 7 ILE B C 1
ATOM 756 O O . ILE B 1 7 ? 3.957 -0.781 7.152 1 97.5 7 ILE B O 1
ATOM 760 N N . TYR B 1 8 ? 6.141 -1.488 6.949 1 96.12 8 TYR B N 1
ATOM 761 C CA . TYR B 1 8 ? 6.609 -0.117 7.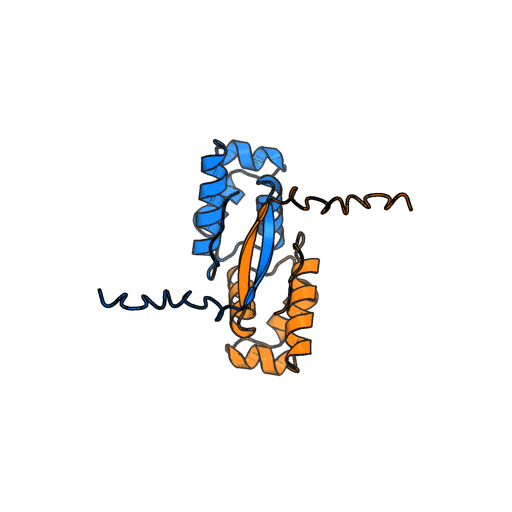117 1 96.12 8 TYR B CA 1
ATOM 762 C C . TYR B 1 8 ? 7.457 0.318 5.926 1 96.12 8 TYR B C 1
ATOM 764 O O . TYR B 1 8 ? 7.859 1.479 5.832 1 96.12 8 TYR B O 1
ATOM 772 N N . SER B 1 9 ? 7.742 -0.66 5.066 1 97.69 9 SER B N 1
ATOM 773 C CA . SER B 1 9 ? 8.617 -0.343 3.941 1 97.69 9 SER B CA 1
ATOM 774 C C . SER B 1 9 ? 8.242 -1.148 2.703 1 97.69 9 SER B C 1
ATOM 776 O O . SER B 1 9 ? 7.582 -2.184 2.807 1 97.69 9 SER B O 1
ATOM 778 N N . PRO B 1 10 ? 8.703 -0.641 1.535 1 98.5 10 PRO B N 1
ATOM 779 C CA . PRO B 1 10 ? 8.445 -1.396 0.307 1 98.5 10 PRO B CA 1
ATOM 780 C C . PRO B 1 10 ? 9.008 -2.812 0.355 1 98.5 10 PRO B C 1
ATOM 782 O O . PRO B 1 10 ? 8.359 -3.758 -0.096 1 98.5 10 PRO B O 1
ATOM 785 N N . THR B 1 11 ? 10.188 -2.9 0.903 1 98.12 11 THR B N 1
ATOM 786 C CA . THR B 1 11 ? 10.828 -4.207 0.969 1 98.12 11 THR B CA 1
ATOM 787 C C . THR B 1 11 ? 10.023 -5.164 1.841 1 98.12 11 THR B C 1
ATOM 789 O O . THR B 1 11 ? 9.82 -6.324 1.477 1 98.12 11 THR B O 1
ATOM 792 N N . GLN B 1 12 ? 9.609 -4.68 2.988 1 97.44 12 GLN B N 1
ATOM 793 C CA . GLN B 1 12 ? 8.758 -5.5 3.842 1 97.44 12 GLN B CA 1
ATOM 794 C C . GLN B 1 12 ? 7.492 -5.93 3.104 1 97.44 12 GLN B C 1
ATOM 796 O O . GLN B 1 12 ? 7.051 -7.074 3.232 1 97.44 12 GLN B O 1
ATOM 801 N N . LEU B 1 13 ? 6.93 -5.051 2.387 1 98.31 13 LEU B N 1
ATOM 802 C CA . LEU B 1 13 ? 5.719 -5.324 1.62 1 98.31 13 LEU B CA 1
ATOM 803 C C . LEU B 1 13 ? 5.969 -6.406 0.577 1 98.31 13 LEU B C 1
ATOM 805 O O . LEU B 1 13 ? 5.219 -7.383 0.497 1 98.31 13 LEU B O 1
ATOM 809 N N . ALA B 1 14 ? 6.957 -6.23 -0.172 1 98.44 14 ALA B N 1
ATOM 810 C CA . ALA B 1 14 ? 7.297 -7.188 -1.224 1 98.44 14 ALA B CA 1
ATOM 811 C C . ALA B 1 14 ? 7.551 -8.57 -0.642 1 98.44 14 ALA B C 1
ATOM 813 O O . ALA B 1 14 ? 7.109 -9.578 -1.203 1 98.44 14 ALA B O 1
ATOM 814 N N . ASN B 1 15 ? 8.258 -8.602 0.439 1 97.44 15 ASN B N 1
ATOM 815 C CA . ASN B 1 15 ? 8.547 -9.875 1.085 1 97.44 15 ASN B CA 1
ATOM 816 C C . ASN B 1 15 ? 7.27 -10.57 1.549 1 97.44 15 ASN B C 1
ATOM 818 O O . ASN B 1 15 ? 7.125 -11.781 1.38 1 97.44 15 ASN B O 1
ATOM 822 N N . ALA B 1 16 ? 6.41 -9.828 2.18 1 97.31 16 ALA B N 1
ATOM 823 C CA . ALA B 1 16 ? 5.141 -10.383 2.641 1 97.31 16 ALA B CA 1
ATOM 824 C C . ALA B 1 16 ? 4.34 -10.961 1.479 1 97.31 16 ALA B C 1
ATOM 826 O O . ALA B 1 16 ? 3.781 -12.055 1.587 1 97.31 16 ALA B O 1
ATOM 827 N N . MET B 1 17 ? 4.281 -10.273 0.408 1 97.88 17 MET B N 1
ATOM 828 C CA . MET B 1 17 ? 3.506 -10.719 -0.748 1 97.88 17 MET B CA 1
ATOM 829 C C . MET B 1 17 ? 4.168 -11.914 -1.418 1 97.88 17 MET B C 1
ATOM 831 O O . MET B 1 17 ? 3.482 -12.812 -1.908 1 97.88 17 MET B O 1
ATOM 835 N N . LYS B 1 18 ? 5.441 -11.859 -1.455 1 97.81 18 LYS B N 1
ATOM 836 C CA . LYS B 1 18 ? 6.172 -13.023 -1.949 1 97.81 18 LYS B CA 1
ATOM 837 C C . LYS B 1 18 ? 5.84 -14.266 -1.13 1 97.81 18 LYS B C 1
ATOM 839 O O . LYS B 1 18 ? 5.609 -15.336 -1.689 1 97.81 18 LYS B O 1
ATOM 844 N N . LEU B 1 19 ? 5.832 -14.102 0.149 1 96.94 19 LEU B N 1
ATOM 845 C CA . LEU B 1 19 ? 5.512 -15.211 1.036 1 96.94 19 LEU B CA 1
ATOM 846 C C . LEU B 1 19 ? 4.121 -15.758 0.742 1 96.94 19 LEU B C 1
ATOM 848 O O . LEU B 1 19 ? 3.922 -16.969 0.705 1 96.94 19 LEU B O 1
ATOM 852 N N . VAL B 1 20 ? 3.195 -14.922 0.541 1 96.69 20 VAL B N 1
ATOM 853 C CA . VAL B 1 20 ? 1.834 -15.344 0.23 1 96.69 20 VAL B CA 1
ATOM 854 C C . VAL B 1 20 ? 1.819 -16.109 -1.089 1 96.69 20 VAL B C 1
ATOM 856 O O . VAL B 1 20 ? 1.163 -17.156 -1.202 1 96.69 20 VAL B O 1
ATOM 859 N N . ARG B 1 21 ? 2.51 -15.5 -2.045 1 97.44 21 ARG B N 1
ATOM 860 C CA . ARG B 1 21 ? 2.584 -16.203 -3.3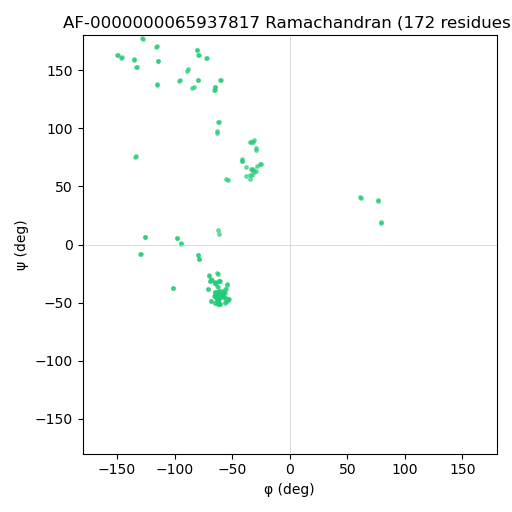24 1 97.44 21 ARG B CA 1
ATOM 861 C C . ARG B 1 21 ? 3.104 -17.625 -3.143 1 97.44 21 ARG B C 1
ATOM 863 O O . ARG B 1 21 ? 2.531 -18.562 -3.682 1 97.44 21 ARG B O 1
ATOM 870 N N . GLN B 1 22 ? 4.172 -17.719 -2.412 1 97.62 22 GLN B N 1
ATOM 871 C CA . GLN B 1 22 ? 4.816 -19 -2.182 1 97.62 22 GLN B CA 1
ATOM 872 C C . GLN B 1 22 ? 3.904 -19.938 -1.394 1 97.62 22 GLN B C 1
ATOM 874 O O . GLN B 1 22 ? 3.848 -21.141 -1.672 1 97.62 22 GLN B O 1
ATOM 879 N N . GLN B 1 23 ? 3.221 -19.438 -0.417 1 96.19 23 GLN B N 1
ATOM 880 C CA . GLN B 1 23 ? 2.287 -20.234 0.382 1 96.19 23 GLN B CA 1
ATOM 881 C C . GLN B 1 23 ? 1.16 -20.797 -0.481 1 96.19 23 GLN B C 1
ATOM 883 O O . GLN B 1 23 ? 0.632 -21.875 -0.199 1 96.19 23 GLN B O 1
ATOM 888 N N . ASN B 1 24 ? 0.844 -20.047 -1.478 1 95.62 24 ASN B N 1
ATOM 889 C CA . ASN B 1 24 ? -0.177 -20.5 -2.418 1 95.62 24 ASN B CA 1
ATOM 890 C C . ASN B 1 24 ? 0.385 -21.5 -3.42 1 95.62 24 ASN B C 1
ATOM 892 O O . ASN B 1 24 ? -0.352 -22.047 -4.25 1 95.62 24 ASN B O 1
ATOM 896 N N . GLY B 1 25 ? 1.664 -21.625 -3.371 1 97.38 25 GLY B N 1
ATOM 897 C CA . GLY B 1 25 ? 2.311 -22.562 -4.27 1 97.38 25 GLY B CA 1
ATOM 898 C C . GLY B 1 25 ? 2.475 -22.031 -5.68 1 97.38 25 GLY B C 1
ATOM 899 O O . GLY B 1 25 ? 2.602 -22.797 -6.633 1 97.38 25 GLY B O 1
ATOM 900 N N . TRP B 1 26 ? 2.398 -20.828 -5.902 1 97.88 26 TRP B N 1
ATOM 901 C CA . TRP B 1 26 ? 2.475 -20.234 -7.23 1 97.88 26 TRP B CA 1
ATOM 902 C C . TRP B 1 26 ? 3.896 -19.766 -7.539 1 97.88 26 TRP B C 1
ATOM 904 O O . TRP B 1 26 ? 4.594 -19.25 -6.664 1 97.88 26 TRP B O 1
ATOM 914 N N . THR B 1 27 ? 4.281 -19.969 -8.781 1 98.12 27 THR B N 1
ATOM 915 C CA . THR B 1 27 ? 5.477 -19.312 -9.312 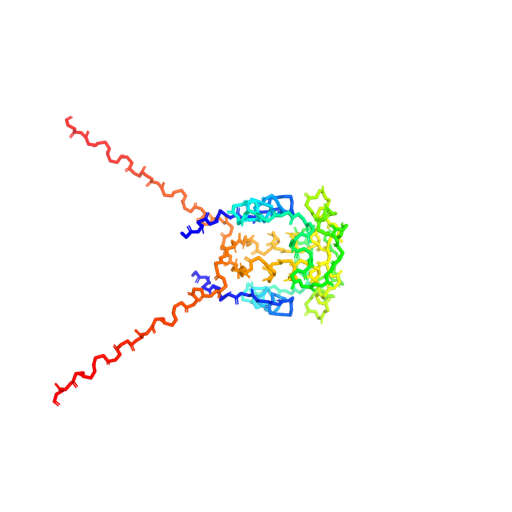1 98.12 27 THR B CA 1
ATOM 916 C C . THR B 1 27 ? 5.176 -17.875 -9.719 1 98.12 27 THR B C 1
ATOM 918 O O . THR B 1 27 ? 4.02 -17.453 -9.734 1 98.12 27 THR B O 1
ATOM 921 N N . GLN B 1 28 ? 6.266 -17.156 -9.961 1 98.12 28 GLN B N 1
ATOM 922 C CA . GLN B 1 28 ? 6.07 -15.797 -10.46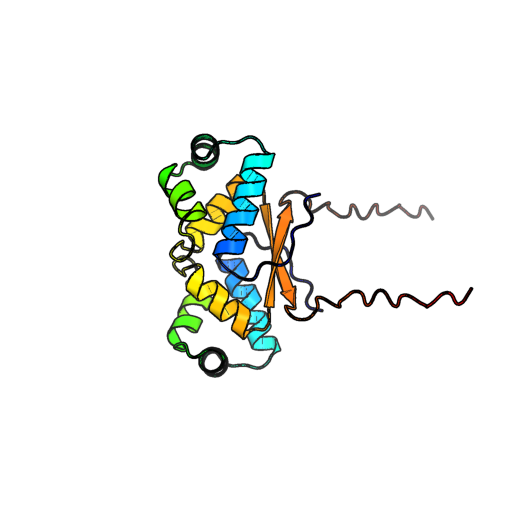9 1 98.12 28 GLN B CA 1
ATOM 923 C C . GLN B 1 28 ? 5.285 -15.805 -11.773 1 98.12 28 GLN B C 1
ATOM 925 O O . GLN B 1 28 ? 4.418 -14.961 -11.992 1 98.12 28 GLN B O 1
ATOM 930 N N . SER B 1 29 ? 5.629 -16.781 -12.633 1 98 29 SER B N 1
ATOM 931 C CA . SER B 1 29 ? 4.965 -16.891 -13.922 1 98 29 SER B CA 1
ATOM 932 C C . SER B 1 29 ? 3.484 -17.219 -13.758 1 98 29 SER B C 1
ATOM 934 O O . SER B 1 29 ? 2.641 -16.641 -14.445 1 98 29 SER B O 1
ATOM 936 N N . GLU B 1 30 ? 3.189 -18.094 -12.898 1 97.75 30 GLU B N 1
ATOM 937 C CA . GLU B 1 30 ? 1.801 -18.453 -12.641 1 97.75 30 GLU B CA 1
ATOM 938 C C . GLU B 1 30 ? 1.009 -17.266 -12.094 1 97.75 30 GLU B C 1
ATOM 940 O O . GLU B 1 30 ? -0.129 -17.031 -12.508 1 97.75 30 GLU B O 1
ATOM 945 N N . LEU B 1 31 ? 1.609 -16.578 -11.203 1 97.62 31 LEU B N 1
ATOM 946 C CA . LEU B 1 31 ? 0.959 -15.391 -10.648 1 97.62 31 LEU B CA 1
ATOM 947 C C . LEU B 1 31 ? 0.712 -14.352 -11.734 1 97.62 31 LEU B C 1
ATOM 949 O O . LEU B 1 31 ? -0.372 -13.766 -11.805 1 97.62 31 LEU B O 1
ATOM 953 N N . ALA B 1 32 ? 1.681 -14.039 -12.516 1 97.12 32 ALA B N 1
ATOM 954 C CA . ALA B 1 32 ? 1.603 -13.047 -13.586 1 97.12 32 ALA B CA 1
ATOM 955 C C . ALA B 1 32 ? 0.475 -13.383 -14.555 1 97.12 32 ALA B C 1
ATOM 957 O O . ALA B 1 32 ? -0.268 -12.5 -14.984 1 97.12 32 ALA B O 1
ATOM 958 N N . LYS B 1 33 ? 0.292 -14.609 -14.828 1 96.19 33 LYS B N 1
ATOM 959 C CA . LYS B 1 33 ? -0.713 -15.078 -15.781 1 96.19 33 LYS B CA 1
ATOM 960 C C . LYS B 1 33 ? -2.125 -14.852 -15.25 1 96.19 33 LYS B C 1
ATOM 962 O O . LYS B 1 33 ? -3.043 -14.562 -16.016 1 96.19 33 LYS B O 1
ATOM 967 N N . LYS B 1 34 ? -2.279 -14.875 -14.016 1 93.44 34 LYS B N 1
ATOM 968 C CA . LYS B 1 34 ? -3.59 -14.727 -13.391 1 93.44 34 LYS B CA 1
ATOM 969 C C . LYS B 1 34 ? -4.207 -13.367 -13.727 1 93.44 34 LYS B C 1
ATOM 971 O O . LYS B 1 34 ? -5.43 -13.25 -13.836 1 93.44 34 LYS B O 1
ATOM 976 N N . ILE B 1 35 ? -3.418 -12.391 -13.906 1 90.31 35 ILE B N 1
ATOM 977 C CA . ILE B 1 35 ? -3.975 -11.062 -14.117 1 90.31 35 ILE B CA 1
ATOM 978 C C . ILE B 1 35 ? -3.428 -10.469 -15.414 1 90.31 35 ILE B C 1
ATOM 980 O O . ILE B 1 35 ? -3.578 -9.273 -15.672 1 90.31 35 ILE B O 1
ATOM 984 N N . GLY B 1 36 ? -2.756 -11.211 -16.094 1 94.62 36 GLY B N 1
ATOM 985 C CA . GLY B 1 36 ? -2.346 -10.805 -17.438 1 94.62 36 GLY B CA 1
ATOM 986 C C . GLY B 1 36 ? -1.199 -9.812 -17.422 1 94.62 36 GLY B C 1
ATOM 987 O O . GLY B 1 36 ? -1.208 -8.836 -18.188 1 94.62 36 GLY B O 1
ATOM 988 N N . ILE B 1 37 ? -0.267 -9.93 -16.562 1 93.5 37 ILE B N 1
ATOM 989 C CA . ILE B 1 37 ? 0.92 -9.078 -16.562 1 93.5 37 ILE B CA 1
ATOM 990 C C . ILE B 1 37 ? 2.16 -9.93 -16.828 1 93.5 37 ILE B C 1
ATOM 992 O O . ILE B 1 37 ? 2.068 -11.156 -16.938 1 93.5 37 ILE B O 1
ATOM 996 N N . LYS B 1 38 ? 3.256 -9.281 -17.047 1 96.56 38 LYS B N 1
ATOM 997 C CA . LYS B 1 38 ? 4.5 -9.984 -17.344 1 96.56 38 LYS B CA 1
ATOM 998 C C . LYS B 1 38 ? 5.141 -10.523 -16.062 1 96.56 38 LYS B C 1
ATOM 1000 O O . LYS B 1 38 ? 5.137 -9.844 -15.031 1 96.56 38 LYS B O 1
ATOM 1005 N N . GLN B 1 39 ? 5.707 -11.727 -16.203 1 97.56 39 GLN B N 1
ATOM 1006 C CA . GLN B 1 39 ? 6.465 -12.312 -15.102 1 97.56 39 GLN B CA 1
ATOM 1007 C C . GLN B 1 39 ? 7.562 -11.367 -14.617 1 97.56 39 GLN B C 1
ATOM 1009 O O . GLN B 1 39 ? 7.84 -11.289 -13.414 1 97.56 39 GLN B O 1
ATOM 1014 N N . ALA B 1 40 ? 8.125 -10.648 -15.508 1 98 40 ALA B N 1
ATOM 1015 C CA . ALA B 1 40 ? 9.195 -9.711 -15.172 1 98 40 ALA B CA 1
ATOM 1016 C C . ALA B 1 40 ? 8.703 -8.633 -14.211 1 98 40 ALA B C 1
ATOM 1018 O O . ALA B 1 40 ? 9.453 -8.164 -13.359 1 98 40 ALA B O 1
ATOM 1019 N N . THR B 1 41 ? 7.508 -8.203 -14.352 1 97.69 41 THR B N 1
ATOM 1020 C CA . THR B 1 41 ? 6.914 -7.199 -13.477 1 97.69 41 THR B CA 1
ATOM 1021 C C . THR B 1 41 ? 6.844 -7.715 -12.039 1 97.69 41 THR B C 1
ATOM 1023 O O . THR B 1 41 ? 7.195 -7 -11.102 1 97.69 41 THR B O 1
ATOM 1026 N N . ILE B 1 42 ? 6.457 -8.945 -11.93 1 98.12 42 ILE B N 1
ATOM 1027 C CA . ILE B 1 42 ? 6.391 -9.578 -10.617 1 98.12 42 ILE B CA 1
ATOM 1028 C C . ILE B 1 42 ? 7.793 -9.688 -10.023 1 98.12 42 ILE B C 1
ATOM 1030 O O . ILE B 1 42 ? 8.016 -9.328 -8.859 1 98.12 42 ILE B O 1
ATOM 1034 N N . SER B 1 43 ? 8.633 -10.203 -10.805 1 98.25 43 SER B N 1
ATOM 1035 C CA . SER B 1 43 ? 10.016 -10.359 -10.367 1 98.25 43 SER B CA 1
ATOM 1036 C C . SER B 1 43 ? 10.609 -9.023 -9.93 1 98.25 43 SER B C 1
ATOM 1038 O O . SER B 1 43 ? 11.234 -8.938 -8.875 1 98.25 43 SER B O 1
ATOM 1040 N N . ASN B 1 44 ? 10.406 -7.984 -10.703 1 98.06 44 ASN B N 1
ATOM 1041 C CA . ASN B 1 44 ? 10.914 -6.656 -10.367 1 98.06 44 ASN B CA 1
ATOM 1042 C C . ASN B 1 44 ? 10.32 -6.148 -9.055 1 98.06 44 ASN B C 1
ATOM 1044 O O . ASN B 1 44 ? 11.031 -5.582 -8.227 1 98.06 44 ASN B O 1
ATOM 1048 N N . PHE B 1 45 ? 9.125 -6.406 -8.906 1 98.5 45 PHE B N 1
ATOM 1049 C CA . PHE B 1 45 ? 8.461 -6.012 -7.668 1 98.5 45 PHE B CA 1
ATOM 1050 C C . PHE B 1 45 ? 9.086 -6.727 -6.473 1 98.5 45 PHE B C 1
ATOM 1052 O O . PHE B 1 45 ? 9.398 -6.098 -5.457 1 98.5 45 PHE B O 1
ATOM 1059 N N . GLU B 1 46 ? 9.266 -7.988 -6.602 1 98.31 46 GLU B N 1
ATOM 1060 C CA . GLU B 1 46 ? 9.742 -8.789 -5.477 1 98.31 46 GLU B CA 1
ATOM 1061 C C . GLU B 1 46 ? 11.195 -8.469 -5.156 1 98.31 46 GLU B C 1
ATOM 1063 O O . GLU B 1 46 ? 11.617 -8.57 -4 1 98.31 46 GLU B O 1
ATOM 1068 N N . ASN B 1 47 ? 11.898 -8.047 -6.109 1 98 47 ASN B N 1
ATOM 1069 C CA . ASN B 1 47 ? 13.328 -7.82 -5.918 1 98 47 ASN B CA 1
ATOM 1070 C C . ASN B 1 47 ? 13.641 -6.34 -5.719 1 98 47 ASN B C 1
ATOM 1072 O O . ASN B 1 47 ? 14.578 -5.992 -5 1 98 47 ASN B O 1
ATOM 1076 N N . ASN B 1 48 ? 12.938 -5.461 -6.438 1 98.19 48 ASN B N 1
ATOM 1077 C CA . ASN B 1 48 ? 13.125 -4.016 -6.418 1 98.19 48 ASN B CA 1
ATOM 1078 C C . ASN B 1 48 ? 11.797 -3.273 -6.312 1 98.19 48 ASN B C 1
ATOM 1080 O O . ASN B 1 48 ? 11.43 -2.527 -7.223 1 98.19 48 ASN B O 1
ATOM 1084 N N . PRO B 1 49 ? 11.234 -3.258 -5.188 1 98.56 49 PRO B N 1
ATOM 1085 C CA . PRO B 1 49 ? 9.859 -2.766 -5.066 1 98.56 49 PRO B CA 1
ATOM 1086 C C . PRO B 1 49 ? 9.781 -1.242 -5.07 1 98.56 49 PRO B C 1
ATOM 1088 O O . PRO B 1 49 ? 8.703 -0.68 -5.293 1 98.56 49 PRO B O 1
ATOM 1091 N N . ASP B 1 50 ? 10.875 -0.589 -4.926 1 98.19 50 ASP B N 1
ATOM 1092 C CA . ASP B 1 50 ? 10.898 0.84 -4.633 1 98.19 50 ASP B CA 1
ATOM 1093 C C . ASP B 1 50 ? 10.18 1.633 -5.723 1 98.19 50 ASP B C 1
ATOM 1095 O O . ASP B 1 50 ? 9.391 2.529 -5.426 1 98.19 50 ASP B O 1
ATOM 1099 N N . ASN B 1 51 ? 10.414 1.293 -6.941 1 97.31 51 ASN B N 1
ATOM 1100 C CA . ASN B 1 51 ? 9.922 2.1 -8.055 1 97.31 51 ASN B CA 1
ATOM 1101 C C . ASN B 1 51 ? 8.625 1.533 -8.633 1 97.31 51 ASN B C 1
ATOM 1103 O O . ASN B 1 51 ? 8.141 2.008 -9.656 1 97.31 51 ASN B O 1
ATOM 1107 N N . THR B 1 52 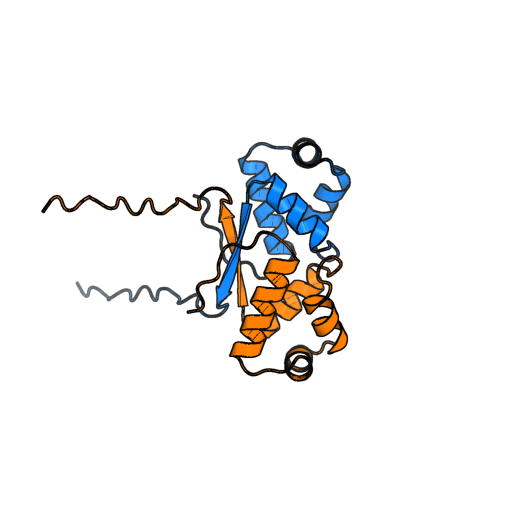? 8.125 0.537 -8.008 1 98.5 52 THR B N 1
ATOM 1108 C CA . THR B 1 52 ? 6.828 0.001 -8.406 1 98.5 52 THR B CA 1
ATOM 1109 C C . THR B 1 52 ? 5.719 1.025 -8.18 1 98.5 52 THR B C 1
ATOM 1111 O O . THR B 1 52 ? 5.695 1.695 -7.145 1 98.5 52 THR B O 1
ATOM 1114 N N . THR B 1 53 ? 4.875 1.195 -9.188 1 98.44 53 THR B N 1
ATOM 1115 C CA . THR B 1 53 ? 3.771 2.141 -9.055 1 98.44 53 THR B CA 1
ATOM 1116 C C . THR B 1 53 ? 2.623 1.525 -8.258 1 98.44 53 THR B C 1
ATOM 1118 O O . THR B 1 53 ? 2.537 0.303 -8.133 1 98.44 53 THR B O 1
ATOM 1121 N N . LEU B 1 54 ? 1.752 2.4 -7.789 1 98.75 54 LEU B N 1
ATOM 1122 C CA . LEU B 1 54 ? 0.589 1.924 -7.047 1 98.75 54 LEU B CA 1
ATOM 1123 C C . LEU B 1 54 ? -0.332 1.108 -7.949 1 98.75 54 LEU B C 1
ATOM 1125 O O . LEU B 1 54 ? -0.966 0.153 -7.496 1 98.75 54 LEU B O 1
ATOM 1129 N N . THR B 1 55 ? -0.392 1.441 -9.195 1 98 55 THR B N 1
ATOM 1130 C CA . THR B 1 55 ? -1.184 0.662 -10.141 1 98 55 THR B CA 1
ATOM 1131 C C . THR B 1 55 ? -0.682 -0.778 -10.211 1 98 55 THR B C 1
ATOM 1133 O O . THR B 1 55 ? -1.465 -1.721 -10.07 1 98 55 THR B O 1
ATOM 1136 N N . THR B 1 56 ? 0.561 -0.959 -10.406 1 97.69 56 THR B N 1
ATOM 1137 C CA . THR B 1 56 ? 1.154 -2.291 -10.484 1 97.69 56 THR B CA 1
ATOM 1138 C C . THR B 1 56 ? 0.977 -3.039 -9.172 1 97.69 56 THR B C 1
ATOM 1140 O O . THR B 1 56 ? 0.601 -4.215 -9.164 1 97.69 56 THR B O 1
ATOM 1143 N N . PHE B 1 57 ? 1.205 -2.348 -8.086 1 98.56 57 PHE B N 1
ATOM 1144 C CA . PHE B 1 57 ? 1.061 -2.922 -6.754 1 98.56 57 PHE B CA 1
ATOM 1145 C C . PHE B 1 57 ? -0.34 -3.488 -6.559 1 98.56 57 PHE B C 1
ATOM 1147 O O . PHE B 1 57 ? -0.498 -4.641 -6.152 1 98.56 57 PHE B O 1
ATOM 1154 N N . PHE B 1 58 ? -1.28 -2.73 -6.859 1 98 58 PHE B N 1
ATOM 1155 C CA . PHE B 1 58 ? -2.646 -3.176 -6.613 1 98 58 PHE B CA 1
ATOM 1156 C C . PHE B 1 58 ? -3.02 -4.32 -7.551 1 98 58 PHE B C 1
ATOM 1158 O O . PHE B 1 58 ? -3.795 -5.203 -7.184 1 98 58 PHE B O 1
ATOM 1165 N N . LYS B 1 59 ? -2.508 -4.371 -8.719 1 97.19 59 LYS B N 1
ATOM 1166 C CA . LYS B 1 59 ? -2.73 -5.508 -9.602 1 97.19 59 LYS B CA 1
ATOM 1167 C C . LYS B 1 59 ? -2.18 -6.793 -9 1 97.19 59 LYS B C 1
ATOM 1169 O O . LYS B 1 59 ? -2.844 -7.832 -9.016 1 97.19 59 LYS B O 1
ATOM 1174 N N . ILE B 1 60 ? -1.012 -6.688 -8.516 1 97.94 60 ILE B N 1
ATOM 1175 C CA . ILE B 1 60 ? -0.396 -7.859 -7.906 1 97.94 60 ILE B CA 1
ATOM 1176 C C . ILE B 1 60 ? -1.177 -8.258 -6.656 1 97.94 60 ILE B C 1
ATOM 1178 O O . ILE B 1 60 ? -1.436 -9.438 -6.426 1 97.94 60 ILE B O 1
ATOM 1182 N N . LEU B 1 61 ? -1.504 -7.266 -5.875 1 97.5 61 LEU B N 1
ATOM 1183 C CA . LEU B 1 61 ? -2.295 -7.488 -4.672 1 97.5 61 LEU B CA 1
ATOM 1184 C C . LEU B 1 61 ? -3.576 -8.25 -4.996 1 97.5 61 LEU B C 1
ATOM 1186 O O . LEU B 1 61 ? -3.91 -9.227 -4.316 1 97.5 61 LEU B O 1
ATOM 1190 N N . GLN B 1 62 ? -4.234 -7.832 -5.984 1 94.12 62 GLN B N 1
ATOM 1191 C CA . GLN B 1 62 ? -5.473 -8.461 -6.434 1 94.12 62 GLN B CA 1
ATOM 1192 C C . GLN B 1 62 ? -5.223 -9.891 -6.898 1 94.12 62 GLN B C 1
ATOM 1194 O O . GLN B 1 62 ? -6.008 -10.797 -6.598 1 94.12 62 GLN B O 1
ATOM 1199 N N . SER B 1 63 ? -4.195 -10.102 -7.574 1 94.38 63 SER B N 1
ATOM 1200 C CA . SER B 1 63 ? -3.859 -11.422 -8.094 1 94.38 63 SER B CA 1
ATOM 1201 C C . SER B 1 63 ? -3.637 -12.422 -6.965 1 94.38 63 SER B C 1
ATOM 1203 O O . SER B 1 63 ? -3.857 -13.617 -7.137 1 94.38 63 SER B O 1
ATOM 1205 N N . LEU B 1 64 ? -3.277 -11.922 -5.832 1 96.38 64 LEU B N 1
ATOM 1206 C CA . LEU B 1 64 ? -3.002 -12.766 -4.672 1 96.38 64 LEU B CA 1
ATOM 1207 C C . LEU B 1 64 ? -4.238 -12.891 -3.789 1 96.38 64 LEU B C 1
ATOM 1209 O O . LEU B 1 64 ? -4.176 -13.469 -2.701 1 96.38 64 LEU B O 1
ATOM 1213 N N . GLU B 1 65 ? -5.332 -12.258 -4.207 1 94.19 65 GLU B N 1
ATOM 1214 C CA . GLU B 1 65 ? -6.594 -12.266 -3.475 1 94.19 65 GLU B CA 1
ATOM 1215 C C . GLU B 1 65 ? -6.434 -11.617 -2.1 1 94.19 65 GLU B C 1
ATOM 1217 O O . GLU B 1 65 ? -6.953 -12.133 -1.105 1 94.19 65 GLU B O 1
ATOM 1222 N N . LEU B 1 66 ? -5.691 -10.578 -2.125 1 96.19 66 LEU B N 1
ATOM 1223 C CA . LEU B 1 66 ? -5.441 -9.805 -0.913 1 96.19 66 LEU B CA 1
ATOM 1224 C C . LEU B 1 66 ? -6.047 -8.414 -1.026 1 96.19 66 LEU B C 1
ATOM 1226 O O . LEU B 1 66 ? -6.34 -7.945 -2.129 1 96.19 66 LEU B O 1
ATOM 1230 N N . SER B 1 67 ? -6.277 -7.816 0.088 1 96.5 67 SER B N 1
ATOM 1231 C CA . SER B 1 67 ? -6.52 -6.395 0.306 1 96.5 67 SER B CA 1
ATOM 1232 C C . SER B 1 67 ? -5.598 -5.832 1.383 1 96.5 67 SER B C 1
ATOM 1234 O O . SER B 1 67 ? -4.672 -6.512 1.831 1 96.5 67 SER B O 1
ATOM 1236 N N . MET B 1 68 ? -5.719 -4.562 1.611 1 96.19 68 MET B N 1
ATOM 1237 C CA . MET B 1 68 ? -4.93 -3.951 2.678 1 96.19 68 MET B CA 1
ATOM 1238 C C . MET B 1 68 ? -5.789 -3.006 3.514 1 96.19 68 MET B C 1
ATOM 1240 O O . MET B 1 68 ? -6.848 -2.561 3.064 1 96.19 68 MET B O 1
ATOM 1244 N N . THR B 1 69 ? -5.309 -2.74 4.707 1 95.62 69 THR B N 1
ATOM 1245 C CA . THR B 1 69 ? -5.902 -1.737 5.582 1 95.62 69 THR B CA 1
ATOM 1246 C C . THR B 1 69 ? -4.828 -0.836 6.18 1 95.62 69 THR B C 1
ATOM 1248 O O . THR B 1 69 ? -3.662 -1.229 6.273 1 95.62 69 THR B O 1
ATOM 1251 N N . LEU B 1 70 ? -5.227 0.323 6.473 1 96.25 70 LEU B N 1
ATOM 1252 C CA . LEU B 1 70 ? -4.336 1.232 7.191 1 96.25 70 LEU B CA 1
ATOM 1253 C C . LEU B 1 70 ? -4.484 1.062 8.695 1 96.25 70 LEU B C 1
ATOM 1255 O O . LEU B 1 70 ? -5.547 0.656 9.18 1 96.25 70 LEU B O 1
ATOM 1259 N N . CYS B 1 71 ? -3.379 1.337 9.383 1 93.38 71 CYS B N 1
ATOM 1260 C CA . CYS B 1 71 ? -3.416 1.3 10.844 1 93.38 71 CYS B CA 1
ATOM 1261 C C . CYS B 1 71 ? -2.422 2.287 11.438 1 93.38 71 CYS B C 1
ATOM 1263 O O . CYS B 1 71 ? -1.551 2.801 10.734 1 93.38 71 CYS B O 1
ATOM 1265 N N . ASP B 1 72 ? -2.678 2.574 12.789 1 92.31 72 ASP B N 1
ATOM 1266 C CA . ASP B 1 72 ? -1.746 3.457 13.484 1 92.31 72 ASP B CA 1
ATOM 1267 C C . ASP B 1 72 ? -0.362 2.82 13.586 1 92.31 72 ASP B C 1
ATOM 1269 O O . ASP B 1 72 ? -0.242 1.634 13.898 1 92.31 72 ASP B O 1
ATOM 1273 N N . ALA B 1 73 ? 0.61 3.629 13.312 1 90.44 73 ALA B N 1
ATOM 1274 C CA . ALA B 1 73 ? 1.97 3.1 13.375 1 90.44 73 ALA B CA 1
ATOM 1275 C C . ALA B 1 73 ? 2.359 2.773 14.82 1 90.44 73 ALA B C 1
ATOM 1277 O O . ALA B 1 73 ? 3.133 1.844 15.062 1 90.44 73 ALA B O 1
ATOM 1278 N N . LYS B 1 74 ? 2.137 3.701 15.797 1 80.56 74 LYS B N 1
ATOM 1279 C CA . LYS B 1 74 ? 2.518 3.539 17.203 1 80.56 74 LYS B CA 1
ATOM 1280 C C . LYS B 1 74 ? 1.745 2.395 17.844 1 80.56 74 LYS B C 1
ATOM 1282 O O . LYS B 1 74 ? 2.211 1.799 18.828 1 80.56 74 LYS B O 1
ATOM 1287 N N . ASN B 1 75 ? 0.585 2.168 17.469 1 59.28 75 ASN B N 1
ATOM 1288 C CA . ASN B 1 75 ? -0.191 1.256 18.312 1 59.28 75 ASN B CA 1
ATOM 1289 C C . ASN B 1 75 ? 0.442 -0.131 18.359 1 59.28 75 ASN B C 1
ATOM 1291 O O . ASN B 1 75 ? -0.259 -1.133 18.516 1 59.28 75 ASN B O 1
ATOM 1295 N N . ALA B 1 76 ? 1.602 -0.373 17.938 1 50.22 76 ALA B N 1
ATOM 1296 C CA . ALA B 1 76 ? 1.958 -1.662 18.531 1 50.22 76 ALA B CA 1
ATOM 1297 C C . ALA B 1 76 ? 1.793 -1.639 20.047 1 50.22 76 ALA B C 1
ATOM 1299 O O . ALA B 1 76 ? 2.57 -0.992 20.75 1 50.22 76 ALA B O 1
ATOM 1300 N N . SER B 1 77 ? 0.653 -1.302 20.516 1 40.69 77 SER B N 1
ATOM 1301 C CA . SER B 1 77 ? 0.68 -1.537 21.953 1 40.69 77 SER B CA 1
A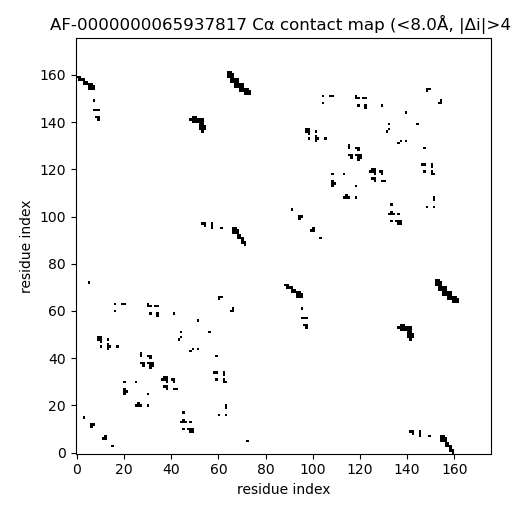TOM 1302 C C . SER B 1 77 ? 1.534 -2.752 22.297 1 40.69 77 SER B C 1
ATOM 1304 O O . SER B 1 77 ? 1.281 -3.855 21.812 1 40.69 77 SER B O 1
ATOM 1306 N N . PRO B 1 78 ? 2.797 -2.59 22.5 1 41.09 78 PRO B N 1
ATOM 1307 C CA . PRO B 1 78 ? 3.252 -3.824 23.141 1 41.09 78 PRO B CA 1
ATOM 1308 C C . PRO B 1 78 ? 2.154 -4.5 23.969 1 41.09 78 PRO B C 1
ATOM 1310 O O . PRO B 1 78 ? 1.406 -3.828 24.672 1 41.09 78 PRO B O 1
ATOM 1313 N N . GLU B 1 79 ? 1.308 -5.199 23.406 1 37.03 79 GLU B N 1
ATOM 1314 C CA . GLU B 1 79 ? 0.686 -6.047 24.422 1 37.03 79 GLU B CA 1
ATOM 1315 C C . GLU B 1 79 ? 1.62 -6.258 25.609 1 37.03 79 GLU B C 1
ATOM 1317 O O . GLU B 1 79 ? 2.691 -6.848 25.453 1 37.03 79 GLU B O 1
ATOM 1322 N N . SER B 1 80 ? 1.799 -5.156 26.328 1 37.88 80 SER B N 1
ATOM 1323 C CA . SER B 1 80 ? 2.334 -5.398 27.672 1 37.88 80 SER B CA 1
ATOM 1324 C C . SER B 1 80 ? 1.866 -6.742 28.219 1 37.88 80 SER B C 1
ATOM 1326 O O . SER B 1 80 ? 0.69 -6.906 28.547 1 37.88 80 SER B O 1
ATOM 1328 N N . THR B 1 81 ? 2.223 -7.793 27.594 1 37.12 81 THR B N 1
ATOM 1329 C CA . THR B 1 81 ? 2.201 -8.984 28.438 1 37.12 81 THR B CA 1
ATOM 1330 C C . THR B 1 81 ? 2.553 -8.633 29.875 1 37.12 81 THR B C 1
ATOM 1332 O O . THR B 1 81 ? 3.695 -8.273 30.172 1 37.12 81 THR B O 1
ATOM 1335 N N . GLU B 1 82 ? 1.724 -7.719 30.516 1 36.78 82 GLU B N 1
ATOM 1336 C CA . GLU B 1 82 ? 1.758 -7.773 31.969 1 36.78 82 GLU B CA 1
ATOM 1337 C C . GLU B 1 82 ? 2.008 -9.195 32.469 1 36.78 82 GLU B C 1
ATOM 1339 O O . GLU B 1 82 ? 1.172 -10.078 32.281 1 36.78 82 GLU B O 1
ATOM 1344 N N . GLN B 1 83 ? 3.107 -9.734 32.188 1 35.44 83 GLN B N 1
ATOM 1345 C CA . GLN B 1 83 ? 3.549 -10.836 33.062 1 35.44 83 GLN B CA 1
ATOM 1346 C C . GLN B 1 83 ? 3.139 -10.602 34.5 1 35.44 83 GLN B C 1
ATOM 1348 O O . GLN B 1 83 ? 3.688 -9.727 35.188 1 35.44 83 GLN B O 1
ATOM 1353 N N . GLN B 1 84 ? 1.856 -10.406 34.812 1 38.84 84 GLN B N 1
ATOM 1354 C CA . GLN B 1 84 ? 1.512 -10.695 36.188 1 38.84 84 GLN B CA 1
ATOM 1355 C C . GLN B 1 84 ? 2.375 -11.828 36.75 1 38.84 84 GLN B C 1
ATOM 1357 O O . GLN B 1 84 ? 2.443 -12.906 36.156 1 38.84 84 GLN B O 1
ATOM 1362 N N . ASN B 1 85 ? 3.498 -11.445 37.281 1 42.91 85 ASN B N 1
ATOM 1363 C CA . ASN B 1 85 ? 4.172 -12.273 38.281 1 42.91 85 ASN B CA 1
ATOM 1364 C C . ASN B 1 85 ? 3.178 -13.117 39.062 1 42.91 85 ASN B C 1
ATOM 1366 O O . ASN B 1 85 ? 2.385 -12.586 39.844 1 42.91 85 ASN B O 1
ATOM 1370 N N . LEU B 1 86 ? 2.598 -13.992 38.469 1 34.62 86 LEU B N 1
ATOM 1371 C CA . LEU B 1 86 ? 2.027 -14.992 39.344 1 34.62 86 LEU B CA 1
ATOM 1372 C C . LEU B 1 86 ? 2.961 -15.266 40.531 1 34.62 86 LEU B C 1
ATOM 1374 O O . LEU B 1 86 ? 4.074 -15.766 40.344 1 34.62 86 LEU B O 1
ATOM 1378 N N . GLU B 1 87 ? 3.059 -14.188 41.344 1 33.69 87 GLU B N 1
ATOM 1379 C CA . GLU B 1 87 ? 3.508 -14.57 42.688 1 33.69 87 GLU B CA 1
ATOM 1380 C C . GLU B 1 87 ? 2.818 -15.852 43.156 1 33.69 87 GLU B C 1
ATOM 1382 O O . GLU B 1 87 ? 1.594 -15.891 43.312 1 33.69 87 GLU B O 1
ATOM 1387 N N . TRP B 1 88 ? 3.275 -16.969 42.531 1 29.22 88 TRP B N 1
ATOM 1388 C CA . TRP B 1 88 ? 3.184 -18.062 43.5 1 29.22 88 TRP B CA 1
ATOM 1389 C C . TRP B 1 88 ? 4.059 -17.781 44.719 1 29.22 88 TRP B C 1
ATOM 1391 O O . TRP B 1 88 ? 5.09 -17.109 44.594 1 29.22 88 TRP B O 1
#